Protein AF-A0A7W4DXC8-F1 (afdb_monomer_lite)

Foldseek 3Di:
DDLQVLLPAAADPVQAAKWAFPVLQVVCVVPVVCQVVDADDDWGQGTWHQHNSQFIWTWTWDHYPVFQFIDIDTHPGQWGWHDDPQKIKIWGPPDDVPDDTDIDMWRWDDDPQFIWTQDPPPRDTDGGIGHDDRDRVSHGTHD

pLDDT: mean 88.08, std 11.32, range [47.34, 98.5]

Structure (mmCIF, N/CA/C/O backbone):
data_AF-A0A7W4DXC8-F1
#
_entry.id   AF-A0A7W4DXC8-F1
#
loop_
_atom_site.group_PDB
_atom_site.id
_atom_site.type_symbol
_atom_site.label_atom_id
_atom_site.label_alt_id
_atom_site.label_comp_id
_atom_site.label_asym_id
_atom_site.label_entity_id
_atom_site.label_seq_id
_atom_site.pdbx_PDB_ins_code
_atom_site.Cartn_x
_atom_site.Cartn_y
_atom_site.Cartn_z
_atom_site.occupancy
_atom_site.B_iso_or_equiv
_atom_site.auth_seq_id
_atom_site.auth_comp_id
_atom_site.auth_asym_id
_atom_site.auth_atom_id
_atom_site.pdbx_PDB_model_num
ATOM 1 N N . MET A 1 1 ? -8.567 -18.445 16.547 1.00 59.69 1 MET A N 1
ATOM 2 C CA . MET A 1 1 ? -8.721 -16.982 16.538 1.00 59.69 1 MET A CA 1
ATOM 3 C C . MET A 1 1 ? -9.371 -16.602 15.225 1.00 59.69 1 MET A C 1
ATOM 5 O O . MET A 1 1 ? -8.905 -17.058 14.191 1.00 59.69 1 MET A O 1
ATOM 9 N N . GLU A 1 2 ? -10.482 -15.875 15.263 1.00 76.38 2 GLU A N 1
ATOM 10 C CA . GLU A 1 2 ? -11.285 -15.614 14.068 1.00 76.38 2 GLU A CA 1
ATOM 11 C C . GLU A 1 2 ? -10.890 -14.254 13.478 1.00 76.38 2 GLU A C 1
ATOM 13 O O . GLU A 1 2 ? -11.243 -13.213 14.025 1.00 76.38 2 GLU A O 1
ATOM 18 N N . ILE A 1 3 ? -10.137 -14.255 12.369 1.00 83.00 3 ILE A N 1
ATOM 19 C CA . ILE A 1 3 ? -9.690 -13.037 11.658 1.00 83.00 3 ILE A CA 1
ATOM 20 C C . ILE A 1 3 ? -10.858 -12.084 11.329 1.00 83.00 3 ILE A C 1
ATOM 22 O O . ILE A 1 3 ? -10.697 -10.866 11.264 1.00 83.00 3 ILE A O 1
ATOM 26 N N . ARG A 1 4 ? -12.068 -12.646 11.206 1.00 82.94 4 ARG A N 1
ATOM 27 C CA . ARG A 1 4 ? -13.340 -11.938 11.038 1.00 82.94 4 ARG A CA 1
ATOM 28 C C . ARG A 1 4 ? -13.563 -10.846 12.087 1.00 82.94 4 ARG A C 1
ATOM 30 O O . ARG A 1 4 ? -13.991 -9.757 11.730 1.00 82.94 4 ARG A O 1
ATOM 37 N N . LEU A 1 5 ? -13.183 -11.090 13.343 1.00 86.94 5 LEU A N 1
ATOM 38 C CA . LEU A 1 5 ? -13.342 -10.112 14.424 1.00 86.94 5 LEU A CA 1
ATOM 39 C C . LEU A 1 5 ? -12.557 -8.819 14.178 1.00 86.94 5 LEU A C 1
ATOM 41 O O . LEU A 1 5 ? -12.942 -7.771 14.691 1.00 86.94 5 LEU A O 1
ATOM 45 N N . TYR A 1 6 ? -11.459 -8.881 13.420 1.00 88.81 6 TYR A N 1
ATOM 46 C CA . TYR A 1 6 ? -10.682 -7.702 13.040 1.00 88.81 6 TYR A CA 1
ATOM 47 C C . TYR A 1 6 ? -11.274 -7.005 11.816 1.00 88.81 6 TYR A C 1
ATOM 49 O O . TYR A 1 6 ? -11.296 -5.779 11.775 1.00 88.81 6 TYR A O 1
ATOM 57 N N . ARG A 1 7 ? -11.842 -7.764 10.869 1.00 90.81 7 ARG A N 1
ATOM 58 C CA . ARG A 1 7 ? -12.563 -7.197 9.717 1.00 90.81 7 ARG A CA 1
ATOM 59 C C . ARG A 1 7 ? -13.786 -6.394 10.132 1.00 90.81 7 ARG A C 1
ATOM 61 O O . ARG A 1 7 ? -14.124 -5.434 9.455 1.00 90.81 7 ARG A O 1
ATOM 68 N N . ASP A 1 8 ? -14.408 -6.717 11.258 1.00 91.94 8 ASP A N 1
ATOM 69 C CA . ASP A 1 8 ? -15.581 -5.987 11.751 1.00 91.94 8 ASP A CA 1
ATOM 70 C C . ASP A 1 8 ? -15.214 -4.719 12.555 1.00 91.94 8 ASP A C 1
ATOM 72 O O . ASP A 1 8 ? -16.088 -3.942 12.941 1.00 91.94 8 ASP A O 1
ATOM 76 N N . ARG A 1 9 ? -13.922 -4.462 12.805 1.00 94.94 9 ARG A N 1
ATOM 77 C CA . ARG A 1 9 ? -13.470 -3.267 13.538 1.00 94.94 9 ARG A CA 1
ATOM 78 C C . ARG A 1 9 ? -13.616 -1.985 12.700 1.00 94.94 9 ARG A C 1
ATOM 80 O O . ARG A 1 9 ? -13.631 -2.051 11.465 1.00 94.94 9 ARG A O 1
ATOM 87 N N . PRO A 1 10 ? -13.685 -0.805 13.350 1.00 96.56 10 PRO A N 1
ATOM 88 C CA . PRO A 1 10 ? -13.740 0.478 12.655 1.00 96.56 10 PRO A CA 1
ATOM 89 C C . PRO A 1 10 ? -12.556 0.682 11.708 1.00 96.56 10 PRO A C 1
ATOM 91 O O . PRO A 1 10 ? -11.427 0.315 12.020 1.00 96.56 10 PRO A O 1
ATOM 94 N N . LYS A 1 11 ? -12.818 1.293 10.557 1.00 96.62 11 LYS A N 1
ATOM 95 C CA . LYS A 1 11 ? -11.806 1.682 9.571 1.00 96.62 11 LYS A CA 1
ATOM 96 C C . LYS A 1 11 ? -11.996 3.151 9.276 1.00 96.62 11 LYS A C 1
ATOM 98 O O . LYS A 1 11 ? -13.127 3.632 9.286 1.00 96.62 11 LYS A O 1
ATOM 103 N N . ASP A 1 12 ? -10.908 3.834 8.973 1.00 97.38 12 ASP A N 1
ATOM 104 C CA . ASP A 1 12 ? -10.978 5.185 8.447 1.00 97.38 12 ASP A CA 1
ATOM 105 C C . ASP A 1 12 ? -11.363 5.109 6.962 1.00 97.38 12 ASP A C 1
ATOM 107 O O . ASP A 1 12 ? -10.596 4.543 6.173 1.00 97.38 12 ASP A O 1
ATOM 111 N N . PRO A 1 13 ? -12.525 5.649 6.546 1.00 96.94 13 PRO A N 1
ATOM 112 C CA . PRO A 1 13 ? -12.912 5.679 5.139 1.00 96.94 13 PRO A CA 1
ATOM 113 C C . PRO A 1 13 ? -11.877 6.393 4.266 1.00 96.94 13 PRO A C 1
ATOM 115 O O . PRO A 1 13 ? -11.733 6.056 3.092 1.00 96.94 13 PRO A O 1
ATOM 118 N N . ALA A 1 14 ? -11.121 7.335 4.839 1.00 96.81 14 ALA A N 1
ATOM 119 C CA . ALA A 1 14 ? -10.052 8.020 4.142 1.00 96.81 14 ALA A CA 1
ATOM 120 C C . ALA A 1 14 ? -8.860 7.104 3.840 1.00 96.81 14 ALA A C 1
ATOM 122 O O . ALA A 1 14 ? -8.053 7.476 3.011 1.00 96.81 14 ALA A O 1
ATOM 123 N N . LEU A 1 15 ? -8.714 5.906 4.405 1.00 97.44 15 LEU A N 1
ATOM 124 C CA . LEU A 1 15 ? -7.672 4.971 3.949 1.00 97.44 15 LEU A CA 1
ATOM 125 C C . LEU A 1 15 ? -8.115 4.126 2.757 1.00 97.44 15 LEU A C 1
ATOM 127 O O . LEU A 1 15 ? -7.270 3.661 2.002 1.00 97.44 15 LEU A O 1
ATOM 131 N N . ILE A 1 16 ? -9.418 3.938 2.555 1.00 97.94 16 ILE A N 1
ATOM 132 C CA . ILE A 1 16 ? -9.933 3.010 1.546 1.00 97.94 16 ILE A CA 1
ATOM 133 C C . ILE A 1 16 ? -9.527 3.456 0.143 1.00 97.94 16 ILE A C 1
ATOM 135 O O . ILE A 1 16 ? -9.714 4.616 -0.231 1.00 97.94 16 ILE A O 1
ATOM 139 N N . GLY A 1 17 ? -8.983 2.524 -0.637 1.00 97.88 17 GLY A N 1
ATOM 140 C CA . GLY A 1 17 ? -8.524 2.760 -2.002 1.00 97.88 17 GLY A CA 1
ATOM 141 C C . GLY A 1 17 ? -7.094 2.294 -2.255 1.00 97.88 17 GLY A C 1
ATOM 142 O O . GLY A 1 17 ? -6.476 1.622 -1.430 1.00 97.88 17 GLY A O 1
ATOM 143 N N . GLU A 1 18 ? -6.602 2.643 -3.440 1.00 98.50 18 GLU A N 1
ATOM 144 C CA . GLU A 1 18 ? -5.280 2.276 -3.942 1.00 98.50 18 GLU A CA 1
ATOM 145 C C . GLU A 1 18 ? -4.262 3.399 -3.691 1.00 98.50 18 GLU A C 1
ATOM 147 O O . GLU A 1 18 ? -4.558 4.584 -3.888 1.00 98.50 18 GLU A O 1
ATOM 152 N N . TRP A 1 19 ? -3.072 3.007 -3.239 1.00 98.19 19 TRP A N 1
ATOM 153 C CA . TRP A 1 19 ? -2.011 3.893 -2.773 1.00 98.19 19 TRP A CA 1
ATOM 154 C C . TRP A 1 19 ? -0.672 3.505 -3.395 1.00 98.19 19 TRP A C 1
ATOM 156 O O . TRP A 1 19 ? -0.168 2.404 -3.177 1.00 98.19 19 TRP A O 1
ATOM 166 N N . PHE A 1 20 ? -0.073 4.426 -4.141 1.00 97.75 20 PHE A N 1
ATOM 167 C CA . PHE A 1 20 ? 1.244 4.296 -4.753 1.00 97.75 20 PHE A CA 1
ATOM 168 C C . PHE A 1 20 ? 2.358 4.568 -3.743 1.00 97.75 20 PHE A C 1
ATOM 170 O O . PHE A 1 20 ? 2.317 5.580 -3.049 1.00 97.75 20 PHE A O 1
ATOM 177 N N . ASN A 1 21 ? 3.365 3.695 -3.675 1.00 95.94 21 ASN A N 1
ATOM 178 C CA . ASN A 1 21 ? 4.499 3.835 -2.762 1.00 95.94 21 ASN A CA 1
ATOM 179 C C . ASN A 1 21 ? 5.557 4.791 -3.337 1.00 95.94 21 ASN A C 1
ATOM 181 O O . ASN A 1 21 ? 6.279 4.440 -4.273 1.00 95.94 21 ASN A O 1
ATOM 185 N N . LEU A 1 22 ? 5.687 5.976 -2.739 1.00 94.56 22 LEU A N 1
ATOM 186 C CA . LEU A 1 22 ? 6.649 6.998 -3.165 1.00 94.56 22 LEU A CA 1
ATOM 187 C C . LEU A 1 22 ? 8.096 6.527 -2.959 1.00 94.56 22 LEU A C 1
ATOM 189 O O . LEU A 1 22 ? 8.927 6.640 -3.862 1.00 94.56 22 LEU A O 1
ATOM 193 N N . LYS A 1 23 ? 8.373 5.881 -1.819 1.00 88.31 23 LYS A N 1
ATOM 194 C CA . LYS A 1 23 ? 9.714 5.386 -1.469 1.00 88.31 23 LYS A CA 1
ATOM 195 C C . LYS A 1 23 ? 10.208 4.299 -2.425 1.00 88.31 23 LYS A C 1
ATOM 197 O O . LYS A 1 23 ? 11.413 4.153 -2.628 1.00 88.31 23 LYS A O 1
ATOM 202 N N . ALA A 1 24 ? 9.302 3.530 -3.029 1.00 85.81 24 ALA A N 1
ATOM 203 C CA . ALA A 1 24 ? 9.671 2.532 -4.029 1.00 85.81 24 ALA A CA 1
ATOM 204 C C . ALA A 1 24 ? 10.295 3.177 -5.271 1.00 85.81 24 ALA A C 1
ATOM 206 O O . ALA A 1 24 ? 11.302 2.683 -5.780 1.00 85.81 24 ALA A O 1
ATOM 207 N N . LEU A 1 25 ? 9.732 4.298 -5.724 1.00 83.12 25 LEU A N 1
ATOM 208 C CA . LEU A 1 25 ? 10.256 5.045 -6.859 1.00 83.12 25 LEU A CA 1
ATOM 209 C C . LEU A 1 25 ? 11.611 5.684 -6.534 1.00 83.12 25 LEU A C 1
ATOM 211 O O . LEU A 1 25 ? 12.542 5.575 -7.333 1.00 83.12 25 LEU A O 1
ATOM 215 N N . ASP A 1 26 ? 11.747 6.288 -5.355 1.00 86.75 26 ASP A N 1
ATOM 216 C CA . ASP A 1 26 ? 13.001 6.917 -4.920 1.00 86.75 26 ASP A CA 1
ATOM 217 C C . ASP A 1 26 ? 14.135 5.895 -4.785 1.00 86.75 26 ASP A C 1
ATOM 219 O O . ASP A 1 26 ? 15.272 6.139 -5.200 1.00 86.75 26 ASP A O 1
ATOM 223 N N . LYS A 1 27 ? 13.817 4.694 -4.293 1.00 84.94 27 LYS A N 1
ATOM 224 C CA . LYS A 1 27 ? 14.772 3.585 -4.214 1.00 84.94 27 LYS A CA 1
ATOM 225 C C . LYS A 1 27 ? 15.252 3.125 -5.591 1.00 84.94 27 LYS A C 1
ATOM 227 O O . LYS A 1 27 ? 16.427 2.815 -5.750 1.00 84.94 27 LYS A O 1
ATOM 232 N N . ILE A 1 28 ? 14.362 3.078 -6.582 1.00 82.81 28 ILE A N 1
ATOM 233 C CA . ILE A 1 28 ? 14.736 2.711 -7.953 1.00 82.81 28 ILE A CA 1
ATOM 234 C C . ILE A 1 28 ? 15.610 3.802 -8.579 1.00 82.81 28 ILE A C 1
ATOM 236 O O . ILE A 1 28 ? 16.642 3.499 -9.170 1.00 82.81 28 ILE A O 1
ATOM 240 N N . LYS A 1 29 ? 15.231 5.074 -8.419 1.00 82.44 29 LYS A N 1
ATOM 241 C CA . LYS A 1 29 ? 15.992 6.209 -8.960 1.00 82.44 29 LYS A CA 1
ATOM 242 C C . LYS A 1 29 ? 17.388 6.333 -8.351 1.00 82.44 29 LYS A C 1
ATOM 244 O O . LYS A 1 29 ? 18.324 6.675 -9.061 1.00 82.44 29 LYS A O 1
ATOM 249 N N . SER A 1 30 ? 17.528 6.060 -7.054 1.00 85.75 30 SER A N 1
ATOM 250 C CA . SER A 1 30 ? 18.820 6.129 -6.356 1.00 85.75 30 SER A CA 1
ATOM 251 C C . SER A 1 30 ? 19.744 4.947 -6.654 1.00 85.75 30 SER A C 1
ATOM 253 O O . SER A 1 30 ? 20.947 5.056 -6.432 1.00 85.75 30 SER A O 1
ATOM 255 N N . ASN A 1 31 ? 19.218 3.830 -7.166 1.00 81.62 31 ASN A N 1
ATOM 256 C CA . ASN A 1 31 ? 20.022 2.679 -7.561 1.00 81.62 31 ASN A CA 1
ATOM 257 C C . ASN A 1 31 ? 19.406 1.960 -8.782 1.00 81.62 31 ASN A C 1
ATOM 259 O O . ASN A 1 31 ? 18.715 0.949 -8.618 1.00 81.62 31 ASN A O 1
ATOM 263 N N . PRO A 1 32 ? 19.657 2.464 -10.007 1.00 77.25 32 PRO A N 1
ATOM 264 C CA . PRO A 1 32 ? 19.138 1.880 -11.247 1.00 77.25 32 PRO A CA 1
ATOM 265 C C . PRO A 1 32 ? 19.581 0.429 -11.483 1.00 77.25 32 PRO A C 1
ATOM 267 O O . PRO A 1 32 ? 18.815 -0.365 -12.028 1.00 77.25 32 PRO A O 1
ATOM 270 N N . GLU A 1 33 ? 20.755 0.032 -10.980 1.00 78.31 33 GLU A N 1
ATOM 271 C CA . GLU A 1 33 ? 21.231 -1.355 -11.055 1.00 78.31 33 GLU A CA 1
ATOM 272 C C . GLU A 1 33 ? 20.301 -2.335 -10.317 1.00 78.31 33 GLU A C 1
ATOM 274 O O . GLU A 1 33 ? 20.265 -3.521 -10.652 1.00 78.31 33 GLU A O 1
ATOM 279 N N . LEU A 1 34 ? 19.486 -1.868 -9.354 1.00 74.06 34 LEU A N 1
ATOM 280 C CA . LEU A 1 34 ? 18.428 -2.689 -8.750 1.00 74.06 34 LEU A CA 1
ATOM 281 C C . LEU A 1 34 ? 17.421 -3.187 -9.786 1.00 74.06 34 LEU A C 1
ATOM 283 O O . LEU A 1 34 ? 16.804 -4.222 -9.564 1.00 74.06 34 LEU A O 1
ATOM 287 N N . VAL A 1 35 ? 17.203 -2.457 -10.873 1.00 73.88 35 VAL A N 1
ATOM 288 C CA . VAL A 1 35 ? 16.276 -2.845 -11.940 1.00 73.88 35 VAL A CA 1
ATOM 289 C C . VAL A 1 35 ? 16.965 -3.786 -12.926 1.00 73.88 35 VAL A C 1
ATOM 291 O O . VAL A 1 35 ? 16.390 -4.805 -13.319 1.00 73.88 35 VAL A O 1
ATOM 294 N N . GLU A 1 36 ? 18.214 -3.488 -13.272 1.00 68.88 36 GLU A N 1
ATOM 295 C CA . GLU A 1 36 ? 18.999 -4.227 -14.265 1.00 68.88 36 GLU A C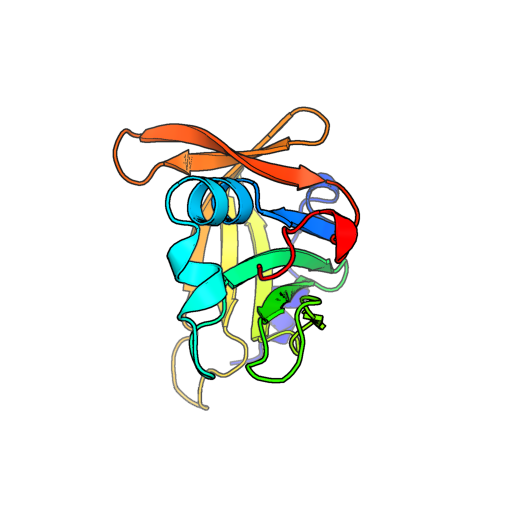A 1
ATOM 296 C C . GLU A 1 36 ? 19.432 -5.606 -13.746 1.00 68.88 36 GLU A C 1
ATOM 298 O O . GLU A 1 36 ? 19.191 -6.627 -14.396 1.00 68.88 36 GLU A O 1
ATOM 303 N N . ASN A 1 37 ? 19.964 -5.660 -12.522 1.00 64.75 37 ASN A N 1
ATOM 304 C CA . ASN A 1 37 ? 20.583 -6.856 -11.945 1.00 64.75 37 ASN A CA 1
ATOM 305 C C . ASN A 1 37 ? 19.621 -7.731 -11.127 1.00 64.75 37 ASN A C 1
ATOM 307 O O . ASN A 1 37 ? 19.985 -8.835 -10.701 1.00 64.75 37 ASN A O 1
ATOM 311 N N . ARG A 1 38 ? 18.371 -7.293 -10.901 1.00 63.38 38 ARG A N 1
ATOM 312 C CA . ARG A 1 38 ? 17.384 -8.115 -10.188 1.00 63.38 38 ARG A CA 1
ATOM 313 C C . ARG A 1 38 ? 16.979 -9.321 -11.020 1.00 63.38 38 ARG A C 1
ATOM 315 O O . ARG A 1 38 ? 16.182 -9.254 -11.955 1.00 63.38 38 ARG A O 1
ATOM 322 N N . SER A 1 39 ? 17.514 -10.459 -10.602 1.00 51.69 39 SER A N 1
ATOM 323 C CA . SER A 1 39 ? 17.191 -11.781 -11.099 1.00 51.69 39 SER A CA 1
ATOM 324 C C . SER A 1 39 ? 16.275 -12.505 -10.106 1.00 51.69 39 SER A C 1
ATOM 326 O O . SER A 1 39 ? 16.717 -13.170 -9.181 1.00 51.69 39 SER A O 1
ATOM 328 N N . GLY A 1 40 ? 14.963 -12.372 -10.304 1.00 51.44 40 GLY A N 1
ATOM 329 C CA . GLY A 1 40 ? 14.014 -13.451 -10.002 1.00 51.44 40 GLY A CA 1
ATOM 330 C C . GLY A 1 40 ? 13.484 -13.653 -8.576 1.00 51.44 40 GLY A C 1
ATOM 331 O O . GLY A 1 40 ? 12.662 -14.548 -8.421 1.00 51.44 40 GLY A O 1
ATOM 332 N N . SER A 1 41 ? 13.856 -12.877 -7.549 1.00 47.34 41 SER A N 1
ATOM 333 C CA . SER A 1 41 ? 13.301 -13.133 -6.195 1.00 47.34 41 SER A CA 1
ATOM 334 C C . SER A 1 41 ? 13.074 -11.934 -5.274 1.00 47.34 41 SER A C 1
ATOM 336 O O . SER A 1 41 ? 12.405 -12.087 -4.255 1.00 47.34 41 SER A O 1
ATOM 338 N N . SER A 1 42 ? 13.560 -10.734 -5.601 1.00 53.38 42 SER A N 1
ATOM 339 C CA . SER A 1 42 ? 13.308 -9.551 -4.769 1.00 53.38 42 SER A CA 1
ATOM 340 C C . SER A 1 42 ? 12.194 -8.691 -5.364 1.00 53.38 42 SER A C 1
ATOM 342 O O . SER A 1 42 ? 12.334 -8.086 -6.428 1.00 53.38 42 SER A O 1
ATOM 344 N N . PHE A 1 43 ? 11.079 -8.619 -4.647 1.00 66.81 43 PHE A N 1
ATOM 345 C CA . PHE A 1 43 ? 9.939 -7.757 -4.948 1.00 66.81 43 PHE A CA 1
ATOM 346 C C . PHE A 1 43 ? 10.176 -6.345 -4.388 1.00 66.81 43 PHE A C 1
ATOM 348 O O . PHE A 1 43 ? 10.850 -6.163 -3.369 1.00 66.81 43 PHE A O 1
ATOM 355 N N . LEU A 1 44 ? 9.669 -5.320 -5.074 1.00 81.94 44 LEU A N 1
ATOM 356 C CA . LEU A 1 44 ? 9.508 -3.977 -4.504 1.00 81.94 44 LEU A CA 1
ATOM 357 C C . LEU A 1 44 ? 8.022 -3.761 -4.226 1.00 81.94 44 LEU A C 1
ATOM 359 O O . LEU A 1 44 ? 7.184 -4.096 -5.062 1.00 81.94 44 LEU A O 1
ATOM 363 N N . ALA A 1 45 ? 7.689 -3.222 -3.054 1.00 89.94 45 ALA A N 1
ATOM 364 C CA . ALA A 1 45 ? 6.324 -2.803 -2.755 1.00 89.94 45 ALA A CA 1
ATOM 365 C C . ALA A 1 45 ? 5.991 -1.573 -3.612 1.00 89.94 45 ALA A C 1
ATOM 367 O O . ALA A 1 45 ? 6.451 -0.480 -3.315 1.00 89.94 45 ALA A O 1
ATOM 368 N N . ALA A 1 46 ? 5.233 -1.764 -4.688 1.00 94.50 46 ALA A N 1
ATOM 369 C CA . ALA A 1 46 ? 4.803 -0.707 -5.602 1.00 94.50 46 ALA A CA 1
ATOM 370 C C . ALA A 1 46 ? 3.674 0.141 -5.004 1.00 94.50 46 ALA A C 1
ATOM 372 O O . ALA A 1 46 ? 3.516 1.315 -5.334 1.00 94.50 46 ALA A O 1
ATOM 373 N N . GLY A 1 47 ? 2.883 -0.470 -4.127 1.00 96.56 47 GLY A N 1
ATOM 374 C CA . GLY A 1 47 ? 1.742 0.160 -3.494 1.00 96.56 47 GLY A CA 1
ATOM 375 C C . GLY A 1 47 ? 0.942 -0.810 -2.641 1.00 96.56 47 GLY A C 1
ATOM 376 O O . GLY A 1 47 ? 1.336 -1.962 -2.447 1.00 96.56 47 GLY A O 1
ATOM 377 N N . LEU A 1 48 ? -0.186 -0.315 -2.148 1.00 96.69 48 LEU A N 1
ATOM 378 C CA . LEU A 1 48 ? -1.115 -1.015 -1.268 1.00 96.69 48 LEU A CA 1
ATOM 379 C C . LEU A 1 48 ? -2.548 -0.740 -1.726 1.00 96.69 48 LEU A C 1
ATOM 381 O O . LEU A 1 48 ? -2.835 0.326 -2.278 1.00 96.69 48 LEU A O 1
ATOM 385 N N . ILE A 1 49 ? -3.463 -1.644 -1.403 1.00 98.25 49 ILE A N 1
ATOM 386 C CA . ILE A 1 49 ? -4.901 -1.405 -1.492 1.00 98.25 49 ILE A CA 1
ATOM 387 C C . ILE A 1 49 ? -5.511 -1.683 -0.124 1.00 98.25 49 ILE A C 1
ATOM 389 O O . ILE A 1 49 ? -5.381 -2.788 0.399 1.00 98.25 49 ILE A O 1
ATOM 393 N N . TYR A 1 50 ? -6.203 -0.690 0.432 1.00 97.88 50 TYR A N 1
ATOM 394 C CA . TYR A 1 50 ? -7.063 -0.874 1.600 1.00 97.88 50 TYR A CA 1
ATOM 395 C C . TYR A 1 50 ? -8.490 -1.106 1.121 1.00 97.88 50 TYR A C 1
ATOM 397 O O . TYR A 1 50 ? -9.122 -0.212 0.546 1.00 97.88 50 TYR A O 1
ATOM 405 N N . HIS A 1 51 ? -9.007 -2.304 1.360 1.00 97.69 51 HIS A N 1
ATOM 406 C CA . HIS A 1 51 ? -10.361 -2.674 0.978 1.00 97.69 51 HIS A CA 1
ATOM 407 C C . HIS A 1 51 ? -11.367 -2.281 2.063 1.00 97.69 51 HIS A C 1
ATOM 409 O O . HIS A 1 51 ? -11.089 -2.323 3.262 1.00 97.69 51 HIS A O 1
ATOM 415 N N . SER A 1 52 ? -12.590 -1.937 1.655 1.00 96.56 52 SER A N 1
ATOM 416 C CA . SER A 1 52 ? -13.670 -1.561 2.583 1.00 96.56 52 SER A CA 1
ATOM 417 C C . SER A 1 52 ? -14.056 -2.684 3.553 1.00 96.56 52 SER A C 1
ATOM 419 O O . SER A 1 52 ? -14.493 -2.412 4.671 1.00 96.56 52 SER A O 1
ATOM 421 N N . ASN A 1 53 ? -13.847 -3.943 3.157 1.00 94.94 53 ASN A N 1
ATOM 422 C CA . ASN A 1 53 ? -14.057 -5.123 3.998 1.00 94.94 53 ASN A CA 1
ATOM 423 C C . ASN A 1 53 ? -12.951 -5.329 5.057 1.00 94.94 53 ASN A C 1
ATOM 425 O O . ASN A 1 53 ? -13.055 -6.240 5.875 1.00 94.94 53 ASN A O 1
ATOM 429 N N . GLY A 1 54 ? -11.916 -4.484 5.060 1.00 95.62 54 GLY A N 1
ATOM 430 C CA . GLY A 1 54 ? -10.803 -4.539 6.001 1.00 95.62 54 GLY A CA 1
ATOM 431 C C . GLY A 1 54 ? -9.604 -5.329 5.522 1.00 95.62 54 GLY A C 1
ATOM 432 O O . GLY A 1 54 ? -8.630 -5.369 6.253 1.00 95.62 54 GLY A O 1
ATOM 433 N N . ASP A 1 55 ? -9.632 -5.935 4.342 1.00 95.88 55 ASP A N 1
ATOM 434 C CA . ASP A 1 55 ? -8.444 -6.586 3.798 1.00 95.88 55 ASP A CA 1
ATOM 435 C C . ASP A 1 55 ? -7.421 -5.541 3.317 1.00 95.88 55 ASP A C 1
ATOM 437 O O . ASP A 1 55 ? -7.785 -4.460 2.836 1.00 95.88 55 ASP A O 1
ATOM 441 N N . VAL A 1 56 ? -6.139 -5.879 3.423 1.00 96.38 56 VAL A N 1
ATOM 442 C CA . VAL A 1 56 ? -5.033 -5.130 2.819 1.00 96.38 56 VAL A CA 1
ATOM 443 C C . VAL A 1 56 ? -4.374 -6.010 1.770 1.00 96.38 56 VAL A C 1
ATOM 445 O O . VAL A 1 56 ? -4.107 -7.187 2.004 1.00 96.38 56 VAL A O 1
ATOM 448 N N . GLN A 1 57 ? -4.141 -5.438 0.593 1.00 95.62 57 GLN A N 1
ATOM 449 C CA . GLN A 1 57 ? -3.535 -6.125 -0.539 1.00 95.62 57 GLN A CA 1
ATOM 450 C C . GLN A 1 57 ? -2.272 -5.387 -0.973 1.00 95.62 57 GLN A C 1
ATOM 452 O O . GLN A 1 57 ? -2.325 -4.205 -1.321 1.00 95.62 57 GLN A O 1
ATOM 457 N N . ALA A 1 58 ? -1.133 -6.074 -0.996 1.00 95.19 58 ALA A N 1
ATOM 458 C CA . ALA A 1 58 ? 0.093 -5.509 -1.541 1.00 95.19 58 ALA A CA 1
ATOM 459 C C . ALA A 1 58 ? 0.077 -5.519 -3.079 1.00 95.19 58 ALA A C 1
ATOM 461 O O . ALA A 1 58 ? -0.352 -6.483 -3.721 1.00 95.19 58 ALA A O 1
ATOM 462 N N . ILE A 1 59 ? 0.604 -4.451 -3.680 1.00 96.06 59 ILE A N 1
ATOM 463 C CA . ILE A 1 59 ? 0.947 -4.399 -5.102 1.00 96.06 59 ILE A CA 1
ATOM 464 C C . ILE A 1 59 ? 2.465 -4.498 -5.204 1.00 96.06 59 ILE A C 1
ATOM 466 O O . ILE A 1 59 ? 3.198 -3.670 -4.656 1.00 96.06 59 ILE A O 1
ATOM 470 N N . ARG A 1 60 ? 2.958 -5.511 -5.911 1.00 93.31 60 ARG A N 1
ATOM 471 C CA . ARG A 1 60 ? 4.386 -5.785 -6.074 1.00 93.31 60 ARG A CA 1
ATOM 472 C C . ARG A 1 60 ? 4.843 -5.498 -7.496 1.00 93.31 60 ARG A C 1
ATOM 474 O O . ARG A 1 60 ? 4.174 -5.866 -8.459 1.00 93.31 60 ARG A O 1
ATOM 481 N N . LEU A 1 61 ? 6.007 -4.870 -7.607 1.00 90.94 61 LEU A N 1
ATOM 482 C CA . LEU A 1 61 ? 6.701 -4.619 -8.864 1.00 90.94 61 LEU A CA 1
ATOM 483 C C . LEU A 1 61 ? 7.722 -5.726 -9.141 1.00 90.94 61 LEU A C 1
ATOM 485 O O . LEU A 1 61 ? 8.555 -6.036 -8.282 1.00 90.94 61 LEU A O 1
ATOM 489 N N . TYR A 1 62 ? 7.683 -6.259 -10.362 1.00 87.31 62 TYR A N 1
ATOM 490 C CA . TYR A 1 62 ? 8.586 -7.294 -10.855 1.00 87.31 62 TYR A CA 1
ATOM 491 C C . TYR A 1 62 ? 9.264 -6.879 -12.149 1.00 87.31 62 TYR A C 1
ATOM 493 O O . TYR A 1 62 ? 8.639 -6.380 -13.082 1.00 87.31 62 TYR A O 1
ATOM 501 N N . TYR A 1 63 ? 10.543 -7.218 -12.217 1.00 83.88 63 TYR A N 1
ATOM 502 C CA . TYR A 1 63 ? 11.388 -7.062 -13.383 1.00 83.88 63 TYR A CA 1
ATOM 503 C C . TYR A 1 63 ? 11.851 -8.450 -13.833 1.00 83.88 63 TYR A C 1
ATOM 505 O O . TYR A 1 63 ? 12.548 -9.143 -13.093 1.00 83.88 63 TYR A O 1
ATOM 513 N N . SER A 1 64 ? 11.439 -8.880 -15.029 1.00 77.56 64 SER A N 1
ATOM 514 C CA . SER A 1 64 ? 11.854 -10.175 -15.590 1.00 77.56 64 SER A CA 1
ATOM 515 C C . SER A 1 64 ? 13.231 -10.073 -16.244 1.00 77.56 64 SER A C 1
ATOM 517 O O . SER A 1 64 ? 13.639 -8.992 -16.663 1.00 77.56 64 SER A O 1
ATOM 519 N N . LYS A 1 65 ? 13.955 -11.191 -16.368 1.00 76.94 65 LYS A N 1
ATOM 520 C CA . LYS A 1 65 ? 15.164 -11.246 -17.209 1.00 76.94 65 LYS A CA 1
ATOM 521 C C . LYS A 1 65 ? 14.827 -11.085 -18.691 1.00 76.94 65 LYS A C 1
ATOM 523 O O . LYS A 1 65 ? 15.561 -10.423 -19.406 1.00 76.94 65 LYS A O 1
ATOM 528 N N . ASP A 1 66 ? 13.686 -11.625 -19.108 1.00 82.25 66 ASP A N 1
ATOM 529 C CA . ASP A 1 66 ? 13.318 -11.741 -20.525 1.00 82.25 66 ASP A CA 1
ATOM 530 C C . ASP A 1 66 ? 12.441 -10.577 -21.023 1.00 82.25 66 ASP A C 1
ATOM 532 O O . ASP A 1 66 ? 11.877 -10.641 -22.111 1.00 82.25 66 ASP A O 1
ATOM 536 N N . SER A 1 67 ? 12.247 -9.532 -20.208 1.00 83.06 67 SER A N 1
ATOM 537 C CA . SER A 1 67 ? 11.387 -8.389 -20.537 1.00 83.06 67 SER A CA 1
ATOM 538 C C . SER A 1 67 ? 11.961 -7.095 -19.982 1.00 83.06 67 SER A C 1
ATOM 540 O O . SER A 1 67 ? 12.244 -7.008 -18.786 1.00 83.06 67 SER A O 1
ATOM 542 N N . ALA A 1 68 ? 12.047 -6.077 -20.839 1.00 84.81 68 ALA A N 1
ATOM 543 C CA . ALA A 1 68 ? 12.376 -4.717 -20.424 1.00 84.81 68 ALA A CA 1
ATOM 544 C C . ALA A 1 68 ? 11.221 -4.039 -19.669 1.00 84.81 68 ALA A C 1
ATOM 546 O O . ALA A 1 68 ? 11.453 -3.197 -18.802 1.00 84.81 68 ALA A O 1
ATOM 547 N N . GLU A 1 69 ? 9.978 -4.431 -19.969 1.00 87.56 69 GLU A N 1
ATOM 548 C CA . GLU A 1 69 ? 8.790 -3.902 -19.300 1.00 87.56 69 GLU A CA 1
ATOM 549 C C . GLU A 1 69 ? 8.635 -4.498 -17.893 1.00 87.56 69 GLU A C 1
ATOM 551 O O . GLU A 1 69 ? 8.699 -5.733 -17.748 1.00 87.56 69 GLU A O 1
ATOM 556 N N . PRO A 1 70 ? 8.385 -3.662 -16.867 1.00 88.94 70 PRO A N 1
ATOM 557 C CA . PRO A 1 70 ? 8.001 -4.143 -15.552 1.00 88.94 70 PRO A CA 1
ATOM 558 C C . PRO A 1 70 ? 6.612 -4.785 -15.571 1.00 88.94 70 PRO A C 1
ATOM 560 O O . PRO A 1 70 ? 5.769 -4.524 -16.430 1.00 88.94 70 PRO A O 1
ATOM 563 N N . ARG A 1 71 ? 6.346 -5.604 -14.556 1.00 91.19 71 ARG A N 1
ATOM 564 C CA . ARG A 1 71 ? 5.024 -6.169 -14.280 1.00 91.19 71 ARG A CA 1
ATOM 565 C C . ARG A 1 71 ? 4.591 -5.804 -12.873 1.00 91.19 71 ARG A C 1
ATOM 567 O O . ARG A 1 71 ? 5.404 -5.803 -11.951 1.00 91.19 71 ARG A O 1
ATOM 574 N N . LEU A 1 72 ? 3.300 -5.552 -12.711 1.00 93.38 72 LEU A N 1
ATOM 575 C CA . LEU A 1 72 ? 2.669 -5.381 -11.410 1.00 93.38 72 LEU A CA 1
ATOM 576 C C . LEU A 1 72 ? 1.845 -6.621 -11.088 1.00 93.38 72 LEU A C 1
ATOM 578 O O . LEU A 1 72 ? 1.093 -7.105 -11.934 1.00 93.38 72 LEU A O 1
ATOM 582 N N . VAL A 1 73 ? 1.969 -7.120 -9.863 1.00 93.56 73 VAL A N 1
ATOM 583 C CA . VAL A 1 73 ? 1.118 -8.193 -9.340 1.00 93.56 73 VAL A CA 1
ATOM 584 C C . VAL A 1 73 ? 0.411 -7.670 -8.104 1.00 93.56 73 VAL A C 1
ATOM 586 O O . VAL A 1 73 ? 1.052 -7.153 -7.191 1.00 93.56 73 VAL A O 1
ATOM 589 N N . LYS A 1 74 ? -0.913 -7.808 -8.081 1.00 95.06 74 LYS A N 1
ATOM 590 C CA . LYS A 1 74 ? -1.719 -7.619 -6.875 1.00 95.06 74 LYS A CA 1
ATOM 591 C C . LYS A 1 74 ? -1.738 -8.961 -6.144 1.00 95.06 74 LYS A C 1
ATOM 593 O O . LYS A 1 74 ? -2.278 -9.930 -6.678 1.00 95.06 74 LYS A O 1
ATOM 598 N N . GLU A 1 75 ? -1.071 -9.047 -4.997 1.00 93.31 75 GLU A N 1
ATOM 599 C CA . GLU A 1 75 ? -0.964 -10.297 -4.226 1.00 93.31 75 GLU A CA 1
ATOM 600 C C . GLU A 1 75 ? -2.323 -10.681 -3.634 1.00 93.31 75 GLU A C 1
ATOM 602 O O . GLU A 1 75 ? -3.224 -9.858 -3.590 1.00 93.31 75 GLU A O 1
ATOM 607 N N . ALA A 1 76 ? -2.538 -11.920 -3.196 1.00 92.88 76 ALA A N 1
ATOM 608 C CA . ALA A 1 76 ? -3.740 -12.192 -2.406 1.00 92.88 76 ALA A CA 1
ATOM 609 C C . ALA A 1 76 ? -3.672 -11.388 -1.092 1.00 92.88 76 ALA A C 1
ATOM 611 O O . ALA A 1 76 ? -2.573 -11.261 -0.553 1.00 92.88 76 ALA A O 1
ATOM 612 N N . PRO A 1 77 ? -4.792 -10.862 -0.561 1.00 92.94 77 PRO A N 1
ATOM 613 C CA . PRO A 1 77 ? -4.758 -10.189 0.728 1.00 92.94 77 PRO A CA 1
ATOM 614 C C . PRO A 1 77 ? -4.238 -11.112 1.833 1.00 92.94 77 PRO A C 1
ATOM 616 O O . PRO A 1 77 ? -4.811 -12.173 2.100 1.00 92.94 77 PRO A O 1
ATOM 619 N N . ASP A 1 78 ? -3.151 -10.703 2.472 1.00 90.12 78 ASP A N 1
ATOM 620 C CA . ASP A 1 78 ? -2.456 -11.432 3.534 1.00 90.12 78 ASP A CA 1
ATOM 621 C C . ASP A 1 78 ? -2.587 -10.743 4.897 1.00 90.12 78 ASP A C 1
ATOM 623 O O . ASP A 1 78 ? -2.179 -11.297 5.921 1.00 90.12 78 ASP A O 1
ATOM 627 N N . GLU A 1 79 ? -3.257 -9.591 4.928 1.00 93.69 79 GLU A N 1
ATOM 628 C CA . GLU A 1 79 ? -3.492 -8.792 6.120 1.00 93.69 79 GLU A CA 1
ATOM 629 C C . GLU A 1 79 ? -4.929 -8.272 6.195 1.00 93.69 79 GLU A C 1
ATOM 631 O O . GLU A 1 79 ? -5.623 -8.081 5.193 1.00 93.69 79 GLU A O 1
ATOM 636 N N . VAL A 1 80 ? -5.367 -8.016 7.423 1.00 95.44 80 VAL A N 1
ATOM 637 C CA . VAL A 1 80 ? -6.566 -7.241 7.738 1.00 95.44 80 VAL A CA 1
ATOM 638 C C . VAL A 1 80 ? -6.146 -5.999 8.505 1.00 95.44 80 VAL A C 1
ATOM 640 O O . VAL A 1 80 ? -5.245 -6.079 9.336 1.00 95.44 80 VAL A O 1
ATOM 643 N N . PHE A 1 81 ? -6.823 -4.875 8.284 1.00 96.56 81 PHE A N 1
ATOM 644 C CA . PHE A 1 81 ? -6.594 -3.651 9.033 1.00 96.56 81 PHE A CA 1
ATOM 645 C C . PHE A 1 81 ? -7.843 -3.113 9.726 1.00 96.56 81 PHE A C 1
ATOM 647 O O . PHE A 1 81 ? -8.990 -3.332 9.319 1.00 96.56 81 PHE A O 1
ATOM 654 N N . TYR A 1 82 ? -7.584 -2.336 10.770 1.00 97.06 82 TYR A N 1
ATOM 655 C CA . TYR A 1 82 ? -8.543 -1.425 11.375 1.00 97.06 82 TYR A CA 1
ATOM 656 C C . TYR A 1 82 ? -7.819 -0.174 11.869 1.00 97.06 82 TYR A C 1
ATOM 658 O O . TYR A 1 82 ? -6.590 -0.155 11.961 1.00 97.06 82 TYR A O 1
ATOM 666 N N . THR A 1 83 ? -8.566 0.874 12.206 1.00 97.50 83 THR A N 1
ATOM 667 C CA . THR A 1 83 ? -7.983 2.113 12.729 1.00 97.50 83 THR A CA 1
ATOM 668 C C . THR A 1 83 ? -8.541 2.484 14.091 1.00 97.50 83 THR A C 1
ATOM 670 O O . THR A 1 83 ? -9.688 2.189 14.439 1.00 97.50 83 THR A O 1
ATOM 673 N N . LYS A 1 84 ? -7.703 3.136 14.898 1.00 96.81 84 LYS A N 1
ATOM 674 C CA . LYS A 1 84 ? -8.100 3.714 16.182 1.00 96.81 84 LYS A CA 1
ATOM 675 C C . LYS A 1 84 ? -7.161 4.861 16.532 1.00 96.81 84 LYS A C 1
ATOM 677 O O . LYS A 1 84 ? -5.956 4.663 16.560 1.00 96.81 84 LYS A O 1
ATOM 682 N N . ASN A 1 85 ? -7.718 6.033 16.843 1.00 95.44 85 ASN A N 1
ATOM 683 C CA . ASN A 1 85 ? -6.975 7.197 17.345 1.00 95.44 85 ASN A CA 1
ATOM 684 C C . ASN A 1 85 ? -5.745 7.582 16.489 1.00 95.44 85 ASN A C 1
ATOM 686 O O . ASN A 1 85 ? -4.673 7.812 17.036 1.00 95.44 85 ASN A O 1
ATOM 690 N N . GLY A 1 86 ? -5.888 7.623 15.158 1.00 94.94 86 GLY A N 1
ATOM 691 C CA . GLY A 1 86 ? -4.784 7.987 14.253 1.00 94.94 86 GLY A CA 1
ATOM 692 C C . GLY A 1 86 ? -3.711 6.904 14.079 1.00 94.94 86 GLY A C 1
ATOM 693 O O . GLY A 1 86 ? -2.606 7.200 13.637 1.00 94.94 86 GLY A O 1
ATOM 694 N N . ILE A 1 87 ? -4.020 5.654 14.433 1.00 97.06 87 ILE A N 1
ATOM 695 C CA . ILE A 1 87 ? -3.136 4.495 14.273 1.00 97.06 87 ILE A CA 1
ATOM 696 C C . ILE A 1 87 ? -3.819 3.473 13.362 1.00 97.06 87 ILE A C 1
ATOM 698 O O . ILE A 1 87 ? -5.006 3.173 13.553 1.00 97.06 87 ILE A O 1
ATOM 702 N N . ILE A 1 88 ? -3.070 2.929 12.401 1.00 97.56 88 ILE A N 1
ATOM 703 C CA . ILE A 1 88 ? -3.455 1.748 11.622 1.00 97.56 88 ILE A CA 1
ATOM 704 C C . ILE A 1 88 ? -2.926 0.519 12.348 1.00 97.56 88 ILE A C 1
ATOM 706 O O . ILE A 1 88 ? -1.761 0.484 12.732 1.00 97.56 88 ILE A O 1
ATOM 710 N N . TYR A 1 89 ? -3.775 -0.482 12.538 1.00 96.25 89 TYR A N 1
ATOM 711 C CA . TYR A 1 89 ? -3.393 -1.788 13.064 1.00 96.25 89 TYR A CA 1
ATOM 712 C C . TYR A 1 89 ? -3.515 -2.812 11.947 1.00 96.25 89 TYR A C 1
ATOM 714 O O . TYR A 1 89 ? -4.588 -2.914 11.354 1.00 96.25 89 TYR A O 1
ATOM 722 N N . TYR A 1 90 ? -2.456 -3.579 11.709 1.00 94.94 90 TYR A N 1
ATOM 723 C CA . TYR A 1 90 ? -2.390 -4.640 10.707 1.00 94.94 90 TYR A CA 1
ATOM 724 C C . TYR A 1 90 ? -2.326 -5.997 11.397 1.00 94.94 90 TYR A C 1
ATOM 726 O O . TYR A 1 90 ? -1.619 -6.159 12.393 1.00 94.94 90 TYR A O 1
ATOM 734 N N . ILE A 1 91 ? -3.072 -6.967 10.876 1.00 92.94 91 ILE A N 1
ATOM 735 C CA . ILE A 1 91 ? -3.192 -8.317 11.420 1.00 92.94 91 ILE A CA 1
ATOM 736 C C . ILE A 1 91 ? -2.966 -9.313 10.288 1.00 92.94 91 ILE A C 1
ATOM 738 O O . ILE A 1 91 ? -3.792 -9.412 9.380 1.00 92.94 91 ILE A O 1
ATOM 742 N N . ALA A 1 92 ? -1.891 -10.094 10.373 1.00 89.81 92 ALA A N 1
ATOM 743 C CA . ALA A 1 92 ? -1.605 -11.140 9.397 1.00 89.81 92 ALA A CA 1
ATOM 744 C C . ALA A 1 92 ? -2.702 -12.222 9.394 1.00 89.81 92 ALA A C 1
ATOM 746 O O . ALA A 1 92 ? -3.106 -12.724 10.450 1.00 89.81 92 ALA A O 1
ATOM 747 N N . THR A 1 93 ? -3.172 -12.629 8.212 1.00 85.19 93 THR A N 1
ATOM 748 C CA . THR A 1 93 ? -4.274 -13.596 8.075 1.00 85.19 93 THR A CA 1
ATOM 749 C C . THR A 1 93 ? -3.833 -15.062 8.160 1.00 85.19 93 THR A C 1
ATOM 751 O O . THR A 1 93 ? -4.676 -15.938 8.347 1.00 85.19 93 THR A O 1
ATOM 754 N N . TYR A 1 94 ? -2.529 -15.348 8.080 1.00 80.25 94 TYR A N 1
ATOM 755 C CA . TYR A 1 94 ? -1.971 -16.709 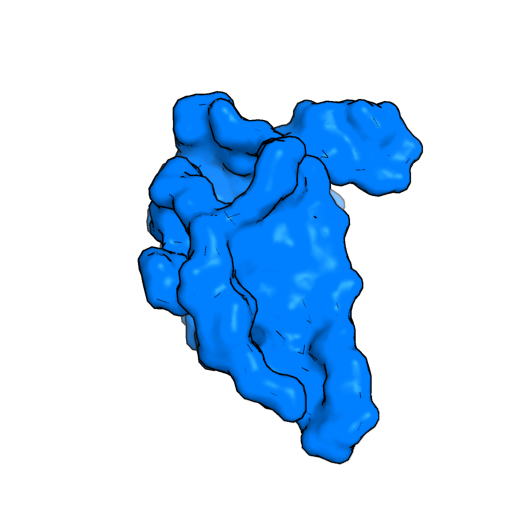8.028 1.00 80.25 94 TYR A CA 1
ATOM 756 C C . TYR A 1 94 ? -1.580 -17.312 9.391 1.00 80.25 94 TYR A C 1
ATOM 758 O O . TYR A 1 94 ? -0.924 -18.355 9.437 1.00 80.25 94 TYR A O 1
ATOM 766 N N . ALA A 1 95 ? -1.964 -16.689 10.510 1.00 67.12 95 ALA A N 1
ATOM 767 C CA . ALA A 1 95 ? -1.654 -17.203 11.846 1.00 67.12 95 ALA A CA 1
ATOM 768 C C . ALA A 1 95 ? -2.155 -18.649 12.028 1.00 67.12 95 ALA A C 1
ATOM 770 O O . ALA A 1 95 ? -3.327 -18.957 11.775 1.00 67.12 95 ALA A O 1
ATOM 771 N N . LYS A 1 96 ? -1.277 -19.553 12.482 1.00 65.56 96 LYS A N 1
ATOM 772 C CA . LYS A 1 96 ? -1.651 -20.952 12.716 1.00 65.56 96 LYS A CA 1
ATOM 773 C C . LYS A 1 96 ? -2.633 -21.051 13.881 1.00 65.56 96 LYS A C 1
ATOM 775 O O . LYS A 1 96 ? -2.654 -20.236 14.804 1.00 65.56 96 LYS A O 1
ATOM 780 N N . ARG A 1 97 ? -3.472 -22.089 13.864 1.00 59.69 97 ARG A N 1
ATOM 781 C CA . ARG A 1 97 ? -4.438 -22.346 14.939 1.00 59.69 97 ARG A CA 1
ATOM 782 C C . ARG A 1 97 ? -3.702 -22.508 16.277 1.00 59.69 97 ARG A C 1
ATOM 784 O O . ARG A 1 97 ? -2.970 -23.472 16.450 1.00 59.69 97 ARG A O 1
ATOM 791 N N . GLY A 1 98 ? -3.955 -21.597 17.218 1.00 62.78 98 GLY A N 1
ATOM 792 C CA . GLY A 1 98 ? -3.336 -21.594 18.550 1.00 62.78 98 GLY A 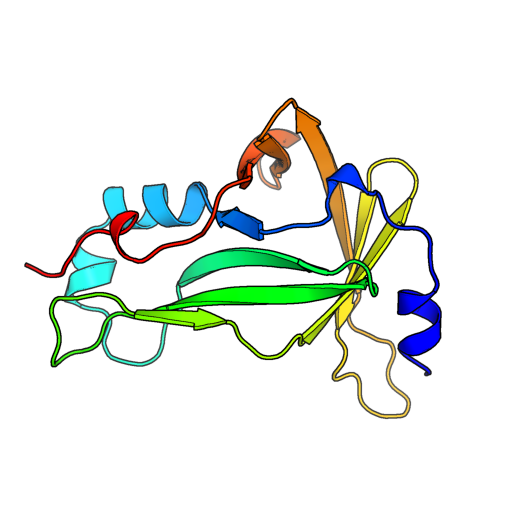CA 1
ATOM 793 C C . GLY A 1 98 ? -2.240 -20.540 18.733 1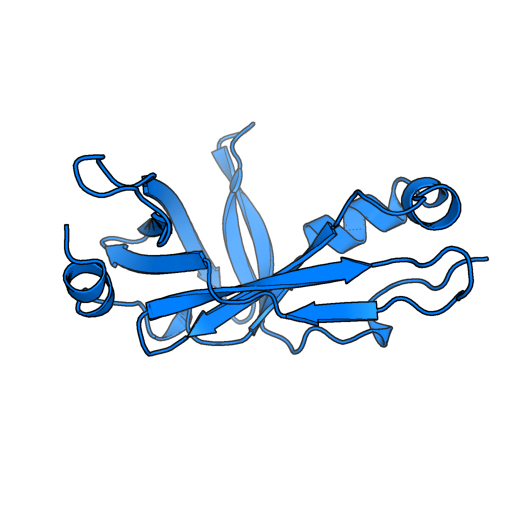.00 62.78 98 GLY A C 1
ATOM 794 O O . GLY A 1 98 ? -1.813 -20.323 19.861 1.00 62.78 98 GLY A O 1
ATOM 795 N N . GLU A 1 99 ? -1.836 -19.852 17.664 1.00 69.56 99 GLU A N 1
ATOM 796 C CA . GLU A 1 99 ? -0.888 -18.740 17.725 1.00 69.56 99 GLU A CA 1
ATOM 797 C C . GLU A 1 99 ? -1.620 -17.391 17.789 1.00 69.56 99 GLU A C 1
ATOM 799 O O . GLU A 1 99 ? -2.730 -17.228 17.265 1.00 69.56 99 GLU A O 1
ATOM 804 N N . TYR A 1 100 ? -0.988 -16.417 18.448 1.00 69.44 100 TYR A N 1
ATOM 805 C CA . TYR A 1 100 ? -1.386 -15.015 18.341 1.00 69.44 100 TYR A CA 1
ATOM 806 C C . TYR A 1 100 ? -1.065 -14.511 16.929 1.00 69.44 100 TYR A C 1
ATOM 808 O O . TYR A 1 100 ? -0.066 -14.938 16.346 1.00 69.44 100 TYR A O 1
ATOM 816 N N . PRO A 1 101 ? -1.885 -13.616 16.354 1.00 77.75 101 PRO A N 1
ATOM 817 C CA . PRO A 1 101 ? -1.593 -13.093 15.037 1.00 77.75 101 PRO A CA 1
ATOM 818 C C . PRO A 1 101 ? -0.382 -12.182 15.143 1.00 77.75 101 PRO A C 1
ATOM 820 O O . PRO A 1 101 ? -0.240 -11.435 16.115 1.00 77.75 101 PRO A O 1
ATOM 823 N N . LEU A 1 102 ? 0.446 -12.186 14.105 1.00 83.38 102 LEU A N 1
ATOM 824 C CA . LEU A 1 102 ? 1.398 -11.104 13.933 1.00 83.38 102 LEU A CA 1
ATOM 825 C C . LEU A 1 102 ? 0.599 -9.812 13.758 1.00 83.38 102 LEU A C 1
ATOM 827 O O . LEU A 1 102 ? -0.249 -9.709 12.869 1.00 83.38 102 LEU A O 1
ATOM 831 N N . CYS A 1 103 ? 0.838 -8.875 14.671 1.00 87.69 103 CYS A N 1
ATOM 832 C CA . CYS A 1 103 ? 0.191 -7.579 14.711 1.00 87.69 103 CYS A CA 1
ATOM 833 C C . CYS A 1 103 ? 1.269 -6.510 14.763 1.00 87.69 103 CYS A C 1
ATOM 835 O O . CYS A 1 103 ? 2.139 -6.547 15.635 1.00 87.69 103 CYS A O 1
ATOM 837 N N . TYR A 1 104 ? 1.171 -5.541 13.869 1.00 91.69 104 TYR A N 1
ATOM 838 C CA . TYR A 1 104 ? 1.958 -4.321 13.940 1.00 91.69 104 TYR A CA 1
ATOM 839 C C . TYR A 1 104 ? 1.041 -3.122 13.749 1.00 91.69 104 TYR A C 1
ATOM 841 O O . TYR A 1 104 ? -0.120 -3.258 13.350 1.00 91.69 104 TYR A O 1
ATOM 849 N N . TYR A 1 105 ? 1.529 -1.955 14.139 1.00 94.25 105 TYR A N 1
ATOM 850 C CA . TYR A 1 105 ? 0.745 -0.739 14.102 1.00 94.25 105 TYR A CA 1
ATOM 851 C C . TYR A 1 105 ? 1.617 0.448 13.737 1.00 94.25 105 TYR A C 1
ATOM 853 O O . TYR A 1 105 ? 2.783 0.511 14.120 1.00 94.25 105 TYR A O 1
ATOM 861 N N . GLU A 1 106 ? 1.026 1.393 13.020 1.00 94.50 106 GLU A N 1
ATOM 862 C CA . GLU A 1 106 ? 1.724 2.576 12.529 1.00 94.50 106 GLU A CA 1
ATOM 863 C C . GLU A 1 106 ? 0.844 3.816 12.738 1.00 94.50 106 GLU A C 1
ATOM 865 O O . GLU A 1 106 ? -0.333 3.811 12.350 1.00 94.50 106 GLU A O 1
ATOM 870 N N . PRO A 1 107 ? 1.367 4.880 13.376 1.00 96.25 107 PRO A N 1
ATOM 871 C CA . PRO A 1 107 ? 0.734 6.189 13.344 1.00 96.25 107 PRO A CA 1
ATOM 872 C C . PRO A 1 107 ? 0.650 6.682 11.902 1.00 96.25 107 PRO A C 1
ATOM 874 O O . PRO A 1 107 ? 1.629 6.606 11.158 1.00 96.25 107 PRO A O 1
ATOM 877 N N . TYR A 1 108 ? -0.502 7.226 11.524 1.00 97.44 108 TYR A N 1
ATOM 878 C CA . TYR A 1 108 ? -0.717 7.740 10.179 1.00 97.44 108 TYR A CA 1
ATOM 879 C C . TYR A 1 108 ? -1.402 9.103 10.194 1.00 97.44 108 TYR A C 1
ATOM 881 O O . TYR A 1 108 ? -2.104 9.480 11.135 1.00 97.44 108 TYR A O 1
ATOM 889 N N . MET A 1 109 ? -1.230 9.832 9.098 1.00 97.25 109 MET A N 1
ATOM 890 C CA . MET A 1 109 ? -1.926 11.083 8.844 1.00 97.25 109 MET A CA 1
ATOM 891 C C . MET A 1 109 ? -2.213 11.212 7.351 1.00 97.25 109 MET A C 1
ATOM 893 O O . MET A 1 109 ? -1.358 10.925 6.519 1.00 97.25 109 MET A O 1
ATOM 897 N N . ILE A 1 110 ? -3.405 11.684 6.996 1.00 97.06 110 ILE A N 1
ATOM 898 C CA . ILE A 1 110 ? -3.777 11.930 5.599 1.00 97.06 110 ILE A CA 1
ATOM 899 C C . ILE A 1 110 ? -3.879 13.435 5.369 1.00 97.06 110 ILE A C 1
ATOM 901 O O . ILE A 1 110 ? -4.608 14.130 6.077 1.00 97.06 110 ILE A O 1
ATOM 905 N N . LYS A 1 111 ? -3.165 13.939 4.358 1.00 96.81 111 LYS A N 1
ATOM 906 C CA . LYS A 1 111 ? -3.274 15.326 3.881 1.00 96.81 111 LYS A CA 1
ATOM 907 C C . LYS A 1 111 ? -3.517 15.315 2.375 1.00 96.81 111 LYS A C 1
ATOM 909 O O . LYS A 1 111 ? -2.610 15.037 1.592 1.00 96.81 111 LYS A O 1
ATOM 914 N N . GLY A 1 112 ? -4.751 15.603 1.965 1.00 96.12 112 GLY A N 1
ATOM 915 C CA . GLY A 1 112 ? -5.156 15.505 0.561 1.00 96.12 112 GLY A CA 1
ATOM 916 C C . GLY A 1 112 ? -4.984 14.079 0.031 1.00 96.12 112 GLY A C 1
ATOM 917 O O . GLY A 1 112 ? -5.566 13.143 0.574 1.00 96.12 112 GLY A O 1
ATOM 918 N N . ASN A 1 113 ? -4.157 13.917 -1.003 1.00 97.12 113 ASN A N 1
ATOM 919 C CA . ASN A 1 113 ? -3.861 12.615 -1.608 1.00 97.12 113 ASN A CA 1
ATOM 920 C C . ASN A 1 113 ? -2.640 11.917 -1.000 1.00 97.12 113 ASN A C 1
ATOM 922 O O . ASN A 1 113 ? -2.230 10.887 -1.516 1.00 97.12 113 ASN A O 1
ATOM 926 N N . LEU A 1 114 ? -2.039 12.447 0.063 1.00 98.00 114 LEU A N 1
ATOM 927 C CA . LEU A 1 114 ? -0.832 11.877 0.652 1.00 98.00 114 LEU A CA 1
ATOM 928 C C . LEU A 1 114 ? -1.141 11.189 1.980 1.00 98.00 114 LEU A C 1
ATOM 930 O O . LEU A 1 114 ? -1.799 11.764 2.851 1.00 98.00 114 LEU A O 1
ATOM 934 N N . LEU A 1 115 ? -0.627 9.970 2.121 1.00 97.75 115 LEU A N 1
ATOM 935 C CA . LEU A 1 115 ? -0.586 9.209 3.361 1.00 97.75 115 LEU A CA 1
ATOM 936 C C . LEU A 1 115 ? 0.812 9.349 3.957 1.00 97.75 115 LEU A C 1
ATOM 938 O O . LEU A 1 115 ? 1.803 8.873 3.394 1.00 97.75 115 LEU A O 1
ATOM 942 N N . TYR A 1 116 ? 0.858 10.024 5.096 1.00 96.94 116 TYR A N 1
ATOM 943 C CA . TYR A 1 116 ? 2.048 10.218 5.896 1.00 96.94 116 TYR A CA 1
ATOM 944 C C . TYR A 1 116 ? 2.131 9.135 6.963 1.00 96.94 116 TYR A C 1
ATOM 946 O O . TYR A 1 116 ? 1.129 8.855 7.623 1.00 96.94 116 TYR A O 1
ATOM 954 N N . MET A 1 117 ? 3.329 8.595 7.155 1.00 95.00 117 MET A N 1
ATOM 955 C CA . MET A 1 117 ? 3.660 7.726 8.284 1.00 95.00 117 MET A CA 1
ATOM 956 C C . MET A 1 117 ? 4.782 8.371 9.089 1.00 95.00 117 MET A C 1
ATOM 958 O O . MET A 1 117 ? 5.554 9.173 8.555 1.00 95.00 117 MET A O 1
ATOM 962 N N . LEU A 1 118 ? 4.862 8.025 10.368 1.00 91.81 118 LEU A N 1
ATOM 963 C CA . LEU A 1 118 ? 5.975 8.442 11.210 1.00 91.81 118 LEU A CA 1
ATOM 964 C C . LEU A 1 118 ? 7.230 7.649 10.821 1.00 91.81 118 LEU A C 1
ATOM 966 O O . LEU A 1 118 ? 7.212 6.417 10.800 1.00 91.81 118 LEU A O 1
ATOM 970 N N . SER A 1 119 ? 8.305 8.351 10.483 1.00 84.12 119 SER A N 1
ATOM 971 C CA . SER A 1 119 ? 9.606 7.755 10.203 1.00 84.12 119 SER A CA 1
ATOM 972 C C . SER A 1 119 ? 10.146 7.048 11.443 1.00 84.12 119 SER A C 1
ATOM 974 O O . SER A 1 119 ? 10.119 7.580 12.547 1.00 84.12 119 SER A O 1
ATOM 976 N N . ALA A 1 120 ? 10.676 5.841 11.251 1.00 76.31 120 ALA A N 1
ATOM 977 C CA . ALA A 1 120 ? 11.265 5.054 12.331 1.00 76.31 120 ALA A CA 1
ATOM 978 C C . ALA A 1 120 ? 12.664 5.544 12.760 1.00 76.31 120 ALA A C 1
ATOM 980 O O . ALA A 1 120 ? 13.235 4.982 13.692 1.00 76.31 120 ALA A O 1
ATOM 981 N N . ILE A 1 121 ? 13.252 6.511 12.043 1.00 79.38 121 ILE A N 1
ATOM 982 C CA . ILE A 1 121 ? 14.638 6.960 12.255 1.00 79.38 121 ILE A CA 1
ATOM 983 C C . ILE A 1 121 ? 14.685 8.267 13.051 1.00 79.38 121 ILE A C 1
ATOM 985 O O . ILE A 1 121 ? 15.506 8.395 13.956 1.00 79.38 121 ILE A O 1
ATOM 989 N N . ASP A 1 122 ? 13.831 9.225 12.705 1.00 84.81 122 ASP A N 1
ATOM 990 C CA . ASP A 1 122 ? 13.903 10.617 13.166 1.00 84.81 122 ASP A CA 1
ATOM 991 C C . ASP A 1 122 ? 12.573 11.157 13.719 1.00 84.81 122 ASP A C 1
ATOM 993 O O . ASP A 1 122 ? 12.491 12.338 14.049 1.00 84.81 122 ASP A O 1
ATOM 997 N N . ASP A 1 123 ? 11.548 10.307 13.861 1.00 86.19 123 ASP A N 1
ATOM 998 C CA . ASP A 1 123 ? 10.204 10.688 14.316 1.00 86.19 123 ASP A CA 1
ATOM 999 C C . ASP A 1 123 ? 9.567 11.821 13.476 1.00 86.19 123 ASP A C 1
ATOM 1001 O O . ASP A 1 123 ? 8.69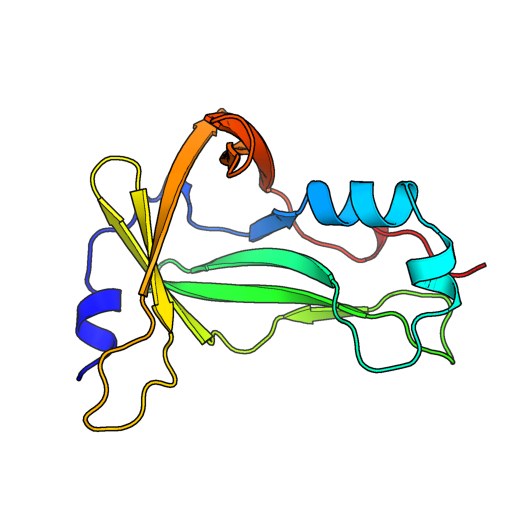1 12.557 13.944 1.00 86.19 123 ASP A O 1
ATOM 1005 N N . GLU A 1 124 ? 9.970 11.962 12.208 1.00 92.69 124 GLU A N 1
ATOM 1006 C CA . GLU A 1 124 ? 9.375 12.922 11.282 1.00 92.69 124 GLU A CA 1
ATOM 1007 C C . GLU A 1 124 ? 8.205 12.316 10.494 1.00 92.69 124 GLU A C 1
ATOM 1009 O O . GLU A 1 124 ? 8.178 11.135 10.143 1.00 92.69 124 GLU A O 1
ATOM 1014 N N . TRP A 1 125 ? 7.197 13.139 10.196 1.00 94.62 125 TRP A N 1
ATOM 1015 C CA . TRP A 1 125 ? 6.08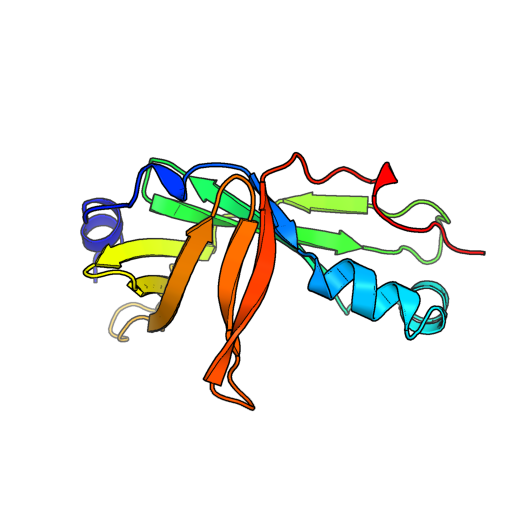5 12.734 9.337 1.00 94.62 125 TRP A CA 1
ATOM 1016 C C . TRP A 1 125 ? 6.489 12.825 7.872 1.00 94.62 125 TRP A C 1
ATOM 1018 O O . TRP A 1 125 ? 6.555 13.918 7.305 1.00 94.62 125 TRP A O 1
ATOM 1028 N N . GLU A 1 126 ? 6.636 11.678 7.225 1.00 94.56 126 GLU A N 1
ATOM 1029 C CA . GLU A 1 126 ? 7.034 11.606 5.823 1.00 94.56 126 GLU A CA 1
ATOM 1030 C C . GLU A 1 126 ? 5.881 11.127 4.941 1.00 94.56 126 GLU A C 1
ATOM 1032 O O . GLU A 1 126 ? 5.159 10.203 5.327 1.00 94.56 126 GLU A O 1
ATOM 1037 N N . PRO A 1 127 ? 5.701 11.693 3.734 1.00 95.12 127 PRO A N 1
ATOM 1038 C CA . PRO A 1 127 ? 4.757 11.149 2.773 1.00 95.12 127 PRO A CA 1
ATOM 1039 C C . PRO A 1 127 ? 5.289 9.803 2.265 1.00 95.12 127 PRO A C 1
ATOM 1041 O O . PRO A 1 127 ? 6.307 9.739 1.578 1.00 95.12 127 PRO A O 1
ATOM 1044 N N . VAL A 1 128 ? 4.599 8.713 2.594 1.00 95.31 128 VAL A N 1
ATOM 1045 C CA . VAL A 1 128 ? 5.000 7.362 2.168 1.00 95.31 128 VAL A CA 1
ATOM 1046 C C . VAL A 1 128 ? 4.204 6.916 0.952 1.00 95.31 128 VAL A C 1
ATOM 1048 O O . VAL A 1 128 ? 4.765 6.297 0.043 1.00 95.31 128 VAL A O 1
ATOM 1051 N N . TYR A 1 129 ? 2.916 7.262 0.907 1.00 97.25 129 TYR A N 1
ATOM 1052 C CA . TYR A 1 129 ? 2.058 6.897 -0.210 1.00 97.25 129 TYR A CA 1
ATOM 1053 C C . TYR A 1 129 ? 1.278 8.071 -0.788 1.00 97.25 129 TYR A C 1
ATOM 1055 O O . TYR A 1 129 ? 0.895 9.003 -0.084 1.00 97.25 129 TYR A O 1
ATOM 1063 N N . GLU A 1 130 ? 0.984 7.971 -2.079 1.00 98.12 130 GLU A N 1
ATOM 1064 C CA . GLU A 1 130 ? 0.104 8.873 -2.812 1.00 98.12 130 GLU A CA 1
ATOM 1065 C C . GLU A 1 130 ? -1.124 8.108 -3.316 1.00 98.12 130 GLU A C 1
ATOM 1067 O O . GLU A 1 130 ? -1.007 7.035 -3.906 1.00 98.12 130 GLU A O 1
ATOM 1072 N N . ARG A 1 131 ? -2.317 8.662 -3.115 1.00 98.00 131 ARG A N 1
ATOM 1073 C CA . ARG A 1 131 ? -3.565 8.100 -3.622 1.00 98.00 131 ARG A CA 1
ATOM 1074 C C . ARG A 1 131 ? -3.646 8.296 -5.130 1.00 98.00 131 ARG A C 1
ATOM 1076 O O . ARG A 1 131 ? -4.055 9.356 -5.606 1.00 98.00 131 ARG A O 1
ATOM 1083 N N . LYS A 1 132 ? -3.319 7.241 -5.865 1.00 97.31 132 LYS A N 1
ATOM 1084 C CA . LYS A 1 132 ? -3.522 7.121 -7.309 1.00 97.31 132 LYS A CA 1
ATOM 1085 C C . LYS A 1 132 ? -3.435 5.651 -7.729 1.00 97.31 132 LYS A C 1
ATOM 1087 O O . LYS A 1 132 ? -2.855 4.854 -6.990 1.00 97.31 132 LYS A O 1
ATOM 1092 N N . PRO A 1 133 ? -3.969 5.290 -8.908 1.00 96.94 133 PRO A N 1
ATOM 1093 C CA . PRO A 1 133 ? -3.739 3.972 -9.483 1.00 96.94 133 PRO A CA 1
ATOM 1094 C C . PRO A 1 133 ? -2.240 3.688 -9.649 1.00 96.94 133 PRO A C 1
ATOM 1096 O O . PRO A 1 133 ? -1.484 4.542 -10.111 1.00 96.94 133 PRO A O 1
ATOM 1099 N N . VAL A 1 134 ? -1.822 2.483 -9.284 1.00 96.62 134 VAL A N 1
ATOM 1100 C CA . VAL A 1 134 ? -0.472 1.958 -9.455 1.00 96.62 134 VAL A CA 1
ATOM 1101 C C . VAL A 1 134 ? -0.420 1.250 -10.797 1.00 96.62 134 VAL A C 1
ATOM 1103 O O . VAL A 1 134 ? -0.916 0.136 -10.967 1.00 96.62 134 VAL A O 1
ATOM 1106 N N . THR A 1 135 ? 0.184 1.922 -11.764 1.00 95.50 135 THR A N 1
ATOM 1107 C CA . THR A 1 135 ? 0.284 1.465 -13.146 1.00 95.50 135 THR A CA 1
ATOM 1108 C C . THR A 1 135 ? 1.746 1.311 -13.557 1.00 95.50 135 THR A C 1
ATOM 1110 O O . THR A 1 135 ? 2.653 1.873 -12.941 1.00 95.50 135 THR A O 1
ATOM 1113 N N . VAL A 1 136 ? 2.000 0.475 -14.565 1.00 92.19 136 VAL A N 1
ATOM 1114 C CA . VAL A 1 136 ? 3.369 0.118 -14.984 1.00 92.19 136 VAL A CA 1
ATOM 1115 C C . VAL A 1 136 ? 4.159 1.313 -15.525 1.00 92.19 136 VAL A C 1
ATOM 1117 O O . VAL A 1 136 ? 5.374 1.347 -15.370 1.00 92.19 136 VAL A O 1
ATOM 1120 N N . ASP A 1 137 ? 3.482 2.312 -16.096 1.00 93.00 137 ASP A N 1
ATOM 1121 C CA . ASP A 1 137 ? 4.069 3.548 -16.633 1.00 93.00 137 ASP A CA 1
ATOM 1122 C C . ASP A 1 137 ? 4.690 4.456 -15.561 1.00 93.00 137 ASP A C 1
ATOM 1124 O O . ASP A 1 137 ? 5.500 5.323 -15.884 1.00 93.00 137 ASP A O 1
ATOM 1128 N N . LEU A 1 138 ? 4.379 4.224 -14.282 1.00 92.69 138 LEU A N 1
ATOM 1129 C CA . LEU A 1 138 ? 5.008 4.929 -13.163 1.00 92.69 138 LEU A CA 1
ATOM 1130 C C . LEU A 1 138 ? 6.449 4.470 -12.893 1.00 92.69 138 LEU A C 1
ATOM 1132 O O . LEU A 1 138 ? 7.155 5.109 -12.110 1.00 92.69 138 LEU A O 1
ATOM 1136 N N . PHE A 1 139 ? 6.881 3.359 -13.493 1.00 90.50 139 PHE A N 1
ATOM 1137 C CA . PHE A 1 139 ? 8.160 2.718 -13.207 1.00 90.50 139 PHE A CA 1
ATOM 1138 C C . PHE A 1 139 ? 9.075 2.717 -14.436 1.00 90.50 139 PHE A C 1
ATOM 1140 O O . PHE A 1 139 ? 8.601 2.579 -15.565 1.00 90.50 139 PHE A O 1
ATOM 1147 N N . PRO A 1 140 ? 10.402 2.846 -14.247 1.00 88.38 140 PRO A N 1
ATOM 1148 C CA . PRO A 1 140 ? 11.332 2.795 -15.364 1.00 88.38 140 PRO A CA 1
ATOM 1149 C C . PRO A 1 140 ? 11.386 1.391 -15.966 1.00 88.38 140 PRO A C 1
ATOM 1151 O O . PRO A 1 140 ? 11.223 0.386 -15.267 1.00 88.38 140 PRO A O 1
ATOM 1154 N N . LYS A 1 141 ? 11.658 1.339 -17.268 1.00 87.00 141 LYS A N 1
ATOM 1155 C CA . LYS A 1 141 ? 11.965 0.107 -18.000 1.00 87.00 141 LYS A CA 1
ATOM 1156 C C . LYS A 1 141 ? 13.426 -0.275 -17.779 1.00 87.00 141 LYS A C 1
ATOM 1158 O O . LYS A 1 141 ? 14.236 0.582 -17.425 1.00 87.00 141 LYS A O 1
ATOM 1163 N N . LYS A 1 142 ? 13.764 -1.546 -18.002 1.00 80.44 142 LYS A N 1
ATOM 1164 C CA . LYS A 1 142 ? 15.176 -1.937 -18.110 1.00 80.44 142 LYS A CA 1
ATOM 1165 C C . LYS A 1 142 ? 15.805 -1.290 -19.343 1.00 80.44 142 LYS A C 1
ATOM 1167 O O . LYS A 1 142 ? 15.110 -1.096 -20.344 1.00 80.44 142 LYS A O 1
ATOM 1172 N N . ILE A 1 143 ? 17.091 -0.980 -19.229 1.00 75.94 143 ILE A N 1
ATOM 1173 C CA . ILE A 1 143 ? 17.949 -0.539 -20.332 1.00 75.94 143 ILE A CA 1
ATOM 1174 C C . ILE A 1 143 ? 18.433 -1.768 -21.103 1.00 75.94 143 ILE A C 1
ATOM 1176 O O . ILE A 1 143 ? 18.703 -2.803 -20.449 1.00 75.94 143 ILE A O 1
#

Secondary structure (DSSP, 8-state):
--THHHHTS---GGG-EEEEEHHHHHHHHH-THHHHS--SS--EEEEEEE-TTSEEEEEEEE--SS-SS-EEEEPPP-EEEEEETTEEEEEETTPPTTSPPPEEEEEEEEETTEEEEE-TTT--EEEEEESS---GGGSPPP-

Sequence (143 aa):
MEIRLYRDRPKDPALIGEWFNLKALDKIKSNPELVENRSGSSFLAAGLIYHSNGDVQAIRLYYSKDSAEPRLVKEAPDEVFYTKNGIIYYIATYAKRGEYPLCYYEPYMIKGNLLYMLSAIDDEWEPVYERKPVTVDLFPKKI

Radius of gyration: 16.39 Å; chains: 1; bounding box: 37×38×39 Å